Protein AF-A0A3A8ND29-F1 (afdb_monomer)

Nearest PDB structures (foldseek):
  2d42-assembly2_B  TM=4.844E-01  e=5.846E+00  Bacillus thuringiensis

Solvent-accessible surface area (backbone atoms only — not comparable to full-atom values): 4578 Å² total; per-residue (Å²): 129,84,77,83,76,79,82,63,63,37,31,39,34,36,32,35,77,87,57,35,35,38,36,43,36,51,47,80,50,83,90,82,39,73,49,76,48,80,46,79,36,44,83,84,40,93,59,37,65,62,51,47,60,72,58,45,96,72,51,72,65,30,73,44,64,30,62,66,76,66,90,85,79,122

Foldseek 3Di:
DDDDDDFDFQWKWACALQRKIWTWGWDADPPRDIDIDIDIHHPPDPCSVVQDVQQDDADHRGMGGHTDDPPPPD

Mean predicted aligned error: 5.22 Å

pLDDT: mean 89.46, std 12.11, range [50.62, 98.44]

Secondary structure (DSSP, 8-s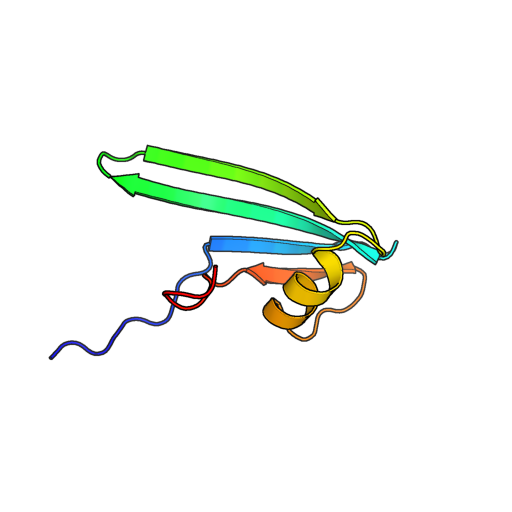tate):
-PPPPPPPP-EEEEE-TTSPEEEEEEEEEGGGEEEEEEEEE-TT-TTHHHHHHHH-S--TT-EEEEPPPPTT--

Structure (mmCIF, N/CA/C/O backbone):
data_AF-A0A3A8ND29-F1
#
_entry.id   AF-A0A3A8ND29-F1
#
loop_
_atom_site.group_PDB
_atom_site.id
_atom_site.type_symbol
_atom_site.label_atom_id
_atom_site.label_alt_id
_atom_site.label_comp_id
_atom_site.label_asym_id
_atom_site.label_entity_id
_atom_site.label_seq_id
_atom_site.pdbx_PDB_ins_code
_atom_site.Cartn_x
_atom_site.Cartn_y
_atom_site.Cartn_z
_atom_site.occupancy
_atom_site.B_iso_or_equiv
_atom_site.auth_seq_id
_atom_site.auth_comp_id
_atom_site.auth_asym_id
_atom_site.auth_atom_id
_atom_site.pdbx_PDB_model_num
ATOM 1 N N . MET A 1 1 ? 19.670 -24.930 -12.753 1.00 50.81 1 MET A N 1
ATOM 2 C CA . MET A 1 1 ? 18.667 -23.865 -12.968 1.00 50.81 1 MET A CA 1
ATOM 3 C C . MET A 1 1 ? 18.879 -22.871 -11.840 1.00 50.81 1 MET A C 1
ATOM 5 O O . MET A 1 1 ? 19.004 -23.358 -10.723 1.00 50.81 1 MET A O 1
ATOM 9 N N . PRO A 1 2 ? 19.044 -21.561 -12.084 1.00 54.19 2 PRO A N 1
ATOM 10 C CA . PRO A 1 2 ? 19.105 -20.610 -10.978 1.00 54.19 2 PRO A CA 1
ATOM 11 C C . PRO A 1 2 ? 17.770 -20.647 -10.222 1.00 54.19 2 PRO A C 1
ATOM 13 O O . PRO A 1 2 ? 16.712 -20.718 -10.851 1.00 54.19 2 PRO A O 1
ATOM 16 N N . GLU A 1 3 ? 17.825 -20.675 -8.893 1.00 59.28 3 GLU A N 1
ATOM 17 C CA . GLU A 1 3 ? 16.639 -20.517 -8.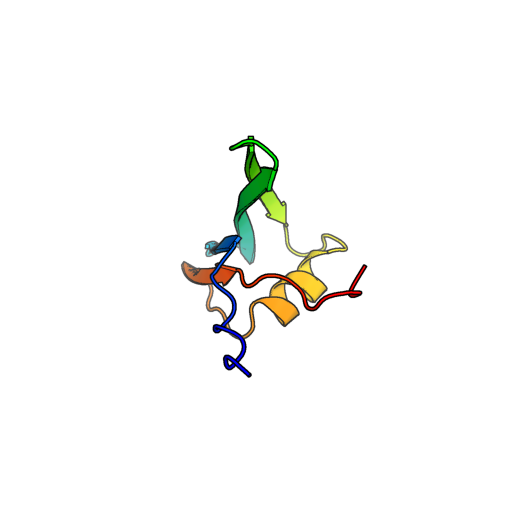048 1.00 59.28 3 GLU A CA 1
ATOM 18 C C . GLU A 1 3 ? 16.015 -19.135 -8.307 1.00 59.28 3 GLU A C 1
ATOM 20 O O . GLU A 1 3 ? 16.755 -18.170 -8.526 1.00 59.28 3 GLU A O 1
ATOM 25 N N . PRO A 1 4 ? 14.675 -19.014 -8.340 1.00 66.69 4 PRO A N 1
ATOM 26 C CA . PRO A 1 4 ? 14.034 -17.719 -8.521 1.00 66.69 4 PRO A CA 1
ATOM 27 C C . PRO A 1 4 ? 14.401 -16.805 -7.348 1.00 66.69 4 PRO A C 1
ATOM 29 O O . PRO A 1 4 ? 14.212 -17.167 -6.186 1.00 66.69 4 PRO A O 1
ATOM 32 N N . GLU A 1 5 ? 14.935 -15.622 -7.651 1.00 64.50 5 GLU A N 1
ATOM 33 C CA . GLU A 1 5 ? 15.227 -14.619 -6.630 1.00 64.50 5 GLU A CA 1
ATOM 34 C C . GLU A 1 5 ? 13.933 -14.218 -5.900 1.00 64.50 5 GLU A C 1
ATOM 36 O O . GLU A 1 5 ? 12.874 -14.110 -6.532 1.00 64.50 5 GLU A O 1
ATOM 41 N N . PRO A 1 6 ? 13.987 -13.985 -4.575 1.00 70.88 6 PRO A N 1
ATOM 42 C CA . PRO A 1 6 ? 12.817 -13.555 -3.829 1.00 70.88 6 PRO A CA 1
ATOM 43 C C . PRO A 1 6 ? 12.282 -12.234 -4.402 1.00 70.88 6 PRO A C 1
ATOM 45 O O . PRO A 1 6 ? 13.066 -11.360 -4.792 1.00 70.88 6 PRO A O 1
ATOM 48 N N . PRO A 1 7 ? 10.950 -12.059 -4.458 1.00 79.25 7 PRO A N 1
ATOM 49 C CA . PRO A 1 7 ? 10.351 -10.870 -5.040 1.00 79.25 7 PRO A CA 1
ATOM 50 C C . PRO A 1 7 ? 10.806 -9.623 -4.281 1.00 79.25 7 PRO A C 1
ATOM 52 O O . PRO A 1 7 ? 10.648 -9.515 -3.064 1.00 79.25 7 PRO A O 1
ATOM 55 N N . ARG A 1 8 ? 11.370 -8.660 -5.014 1.00 87.56 8 ARG A N 1
ATOM 56 C CA . ARG A 1 8 ? 11.748 -7.362 -4.449 1.00 87.56 8 ARG A CA 1
ATOM 57 C C . ARG A 1 8 ? 10.501 -6.495 -4.262 1.00 87.56 8 ARG A C 1
ATOM 59 O O . ARG A 1 8 ? 9.630 -6.523 -5.133 1.00 87.56 8 ARG A O 1
ATOM 66 N N . PRO A 1 9 ? 10.408 -5.706 -3.178 1.00 92.31 9 PRO A N 1
ATOM 67 C CA . PRO A 1 9 ? 9.309 -4.767 -3.007 1.00 92.31 9 PRO A CA 1
ATOM 68 C C . PRO A 1 9 ? 9.206 -3.796 -4.188 1.00 92.31 9 PRO A C 1
ATOM 70 O O . PRO A 1 9 ? 10.203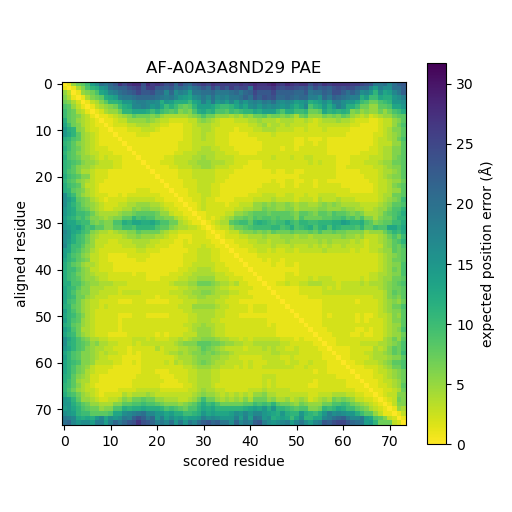 -3.215 -4.613 1.00 92.31 9 PRO A O 1
ATOM 73 N N . VAL A 1 10 ? 7.986 -3.594 -4.679 1.00 93.25 10 VAL A N 1
ATOM 74 C CA . VAL A 1 10 ? 7.628 -2.616 -5.724 1.00 93.25 10 VAL A CA 1
ATOM 75 C C . VAL A 1 10 ? 7.087 -1.315 -5.123 1.00 93.25 10 VAL A C 1
ATOM 77 O O . VAL A 1 10 ? 6.552 -0.460 -5.825 1.00 93.25 10 VAL A O 1
ATO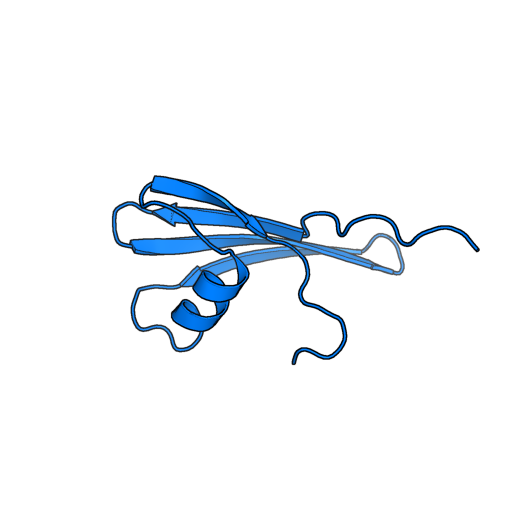M 80 N N . GLY A 1 11 ? 7.184 -1.158 -3.803 1.00 95.56 11 GLY A N 1
ATOM 81 C CA . GLY A 1 11 ? 6.689 0.018 -3.107 1.00 95.56 11 GLY A CA 1
ATOM 82 C C . GLY A 1 11 ? 6.650 -0.134 -1.593 1.00 95.56 11 GLY A C 1
ATOM 83 O O . GLY A 1 11 ? 7.113 -1.125 -1.025 1.00 95.56 11 GLY A O 1
ATOM 84 N N . SER A 1 12 ? 6.050 0.860 -0.946 1.00 97.19 12 SER A N 1
ATOM 85 C CA . SER A 1 12 ? 5.795 0.898 0.494 1.00 97.19 12 SER A CA 1
ATOM 86 C C . SER A 1 12 ? 4.357 1.313 0.779 1.00 97.19 12 SER A C 1
ATOM 88 O O . SER A 1 12 ? 3.855 2.261 0.168 1.00 97.19 12 SER A O 1
ATOM 90 N N . ALA A 1 13 ? 3.735 0.653 1.745 1.00 98.25 13 ALA A N 1
ATOM 91 C CA . ALA A 1 13 ? 2.447 1.019 2.300 1.00 98.25 13 ALA A CA 1
ATOM 92 C C . ALA A 1 13 ? 2.622 1.687 3.668 1.00 98.25 13 ALA A C 1
ATOM 94 O O . ALA A 1 13 ? 3.463 1.268 4.465 1.00 98.25 13 ALA A O 1
ATOM 95 N N . HIS A 1 14 ? 1.792 2.685 3.949 1.00 98.44 14 HIS A N 1
ATOM 96 C CA . HIS A 1 14 ? 1.608 3.283 5.267 1.00 98.44 14 HIS A CA 1
ATOM 97 C C . HIS A 1 14 ? 0.128 3.191 5.624 1.00 98.44 14 HIS A C 1
ATOM 99 O O . HIS A 1 14 ? -0.711 3.803 4.956 1.00 98.44 14 HIS A O 1
ATOM 105 N N . LEU A 1 15 ? -0.203 2.423 6.663 1.00 98.25 15 LEU A N 1
ATOM 106 C CA . LEU A 1 15 ? -1.540 2.462 7.241 1.00 98.25 15 LEU A CA 1
ATOM 107 C C . LEU A 1 15 ? -1.566 3.623 8.225 1.00 98.25 15 LEU A C 1
ATOM 109 O O . LEU A 1 15 ? -1.041 3.516 9.328 1.00 98.25 15 LEU A O 1
ATOM 113 N N . ARG A 1 16 ? -2.154 4.748 7.834 1.00 98.06 16 ARG A N 1
ATOM 114 C CA . ARG A 1 16 ? -2.253 5.929 8.691 1.00 98.06 16 ARG A CA 1
ATOM 115 C C . ARG A 1 16 ? -3.087 5.636 9.947 1.00 98.06 16 ARG A C 1
ATOM 117 O O . ARG A 1 16 ? -3.945 4.752 9.923 1.00 98.06 16 ARG A O 1
ATOM 124 N N . PRO A 1 17 ? -2.914 6.414 11.033 1.00 97.38 17 PRO A N 1
ATOM 125 C CA . PRO A 1 17 ? -3.716 6.259 12.250 1.00 97.38 17 PRO A CA 1
ATOM 126 C C . PRO A 1 17 ? -5.232 6.407 12.039 1.00 97.38 17 PRO A C 1
ATOM 128 O O . PRO A 1 17 ? -6.011 5.845 12.798 1.00 97.38 17 PRO A O 1
ATOM 131 N N . ASP A 1 18 ? -5.651 7.141 11.002 1.00 96.75 18 ASP A N 1
ATOM 132 C CA . ASP A 1 18 ? -7.058 7.312 10.608 1.00 96.75 18 ASP A CA 1
ATOM 133 C C . ASP A 1 18 ? -7.618 6.137 9.778 1.00 96.75 18 ASP A C 1
ATOM 135 O O . ASP A 1 18 ? -8.756 6.188 9.314 1.00 96.75 18 ASP A O 1
ATOM 139 N N . GLY A 1 19 ? -6.824 5.081 9.575 1.00 96.81 19 GLY A N 1
ATOM 140 C CA . GLY A 1 19 ? -7.176 3.920 8.764 1.00 96.81 19 GLY A CA 1
ATOM 141 C C . GLY A 1 19 ? -6.992 4.128 7.260 1.00 96.81 19 GLY A C 1
ATOM 142 O O . GLY A 1 19 ? -7.258 3.212 6.488 1.00 96.81 19 GLY A O 1
ATOM 143 N N . THR A 1 20 ? -6.530 5.288 6.798 1.00 98.19 20 THR A N 1
ATOM 144 C CA . THR A 1 20 ? -6.222 5.499 5.376 1.00 98.19 20 THR A CA 1
ATOM 145 C C . THR A 1 20 ? -4.953 4.748 4.993 1.00 98.19 20 THR A C 1
ATOM 147 O O . THR A 1 20 ? -3.930 4.867 5.661 1.00 98.19 20 THR A O 1
ATOM 150 N N . LEU A 1 21 ? -4.995 4.015 3.886 1.00 98.12 21 LEU A N 1
ATOM 151 C CA . LEU A 1 21 ? -3.836 3.323 3.345 1.00 98.12 21 LEU A CA 1
ATOM 152 C C . LEU A 1 21 ? -3.194 4.164 2.240 1.00 98.12 21 LEU A C 1
ATOM 154 O O . LEU A 1 21 ? -3.821 4.443 1.217 1.00 98.12 21 LEU A O 1
ATOM 158 N N . GLU A 1 22 ? -1.942 4.563 2.442 1.00 98.44 22 GLU A N 1
ATOM 159 C CA . GLU A 1 22 ? -1.135 5.256 1.438 1.00 98.44 22 GLU A CA 1
ATOM 160 C C . GLU A 1 22 ? -0.133 4.281 0.825 1.00 98.44 22 GLU A C 1
ATOM 162 O O . GLU A 1 22 ? 0.705 3.723 1.533 1.00 98.44 22 GLU A O 1
ATOM 167 N N . LEU A 1 23 ? -0.195 4.084 -0.490 1.00 97.88 23 LEU A N 1
ATOM 168 C CA . LEU A 1 23 ? 0.715 3.214 -1.233 1.00 97.88 23 LEU A CA 1
ATOM 169 C C . LEU A 1 23 ? 1.603 4.070 -2.123 1.00 97.88 23 LEU A C 1
ATOM 171 O O . LEU A 1 23 ? 1.111 4.753 -3.021 1.00 97.88 23 LEU A O 1
ATOM 175 N N . ARG A 1 24 ? 2.911 4.003 -1.902 1.00 97.81 24 ARG A N 1
ATOM 176 C CA . ARG A 1 24 ? 3.927 4.596 -2.773 1.00 97.81 24 ARG A CA 1
ATOM 177 C C . ARG A 1 24 ? 4.561 3.484 -3.583 1.00 97.81 24 ARG A C 1
ATOM 179 O O . ARG A 1 24 ? 5.255 2.644 -3.020 1.00 97.81 24 ARG A O 1
ATOM 186 N N . MET A 1 25 ? 4.296 3.476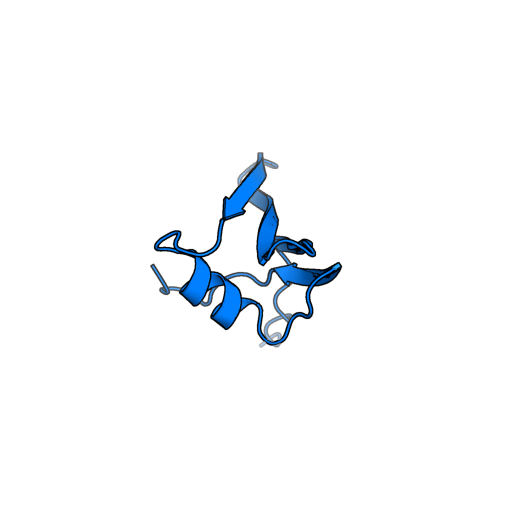 -4.879 1.00 95.88 25 MET A N 1
ATOM 187 C CA . MET A 1 25 ? 4.676 2.407 -5.794 1.00 95.88 25 MET A CA 1
ATOM 188 C C . MET A 1 25 ? 5.720 2.908 -6.782 1.00 95.88 25 MET A C 1
ATOM 190 O O . MET A 1 25 ? 5.638 4.044 -7.252 1.00 95.88 25 MET A O 1
ATOM 194 N N . ARG A 1 26 ? 6.659 2.035 -7.136 1.00 93.50 26 ARG A N 1
ATOM 195 C CA . ARG A 1 26 ? 7.647 2.249 -8.186 1.00 93.50 26 ARG A CA 1
ATOM 196 C C . ARG A 1 26 ? 7.687 1.019 -9.085 1.00 93.50 26 ARG A C 1
ATOM 198 O O . ARG A 1 26 ? 7.820 -0.103 -8.606 1.00 93.50 26 ARG A O 1
ATOM 205 N N . ALA A 1 27 ? 7.587 1.241 -10.387 1.00 88.38 27 ALA A N 1
ATOM 206 C CA . ALA A 1 27 ? 7.677 0.212 -11.409 1.00 88.38 27 ALA A CA 1
ATOM 207 C C . ALA A 1 27 ? 8.819 0.535 -12.373 1.00 88.38 27 ALA A C 1
ATOM 209 O O . ALA A 1 27 ? 9.059 1.696 -12.702 1.00 88.38 27 ALA A O 1
ATOM 210 N N . GLU A 1 28 ? 9.508 -0.499 -12.838 1.00 87.81 28 GLU A N 1
ATOM 211 C CA . GLU A 1 28 ? 10.579 -0.394 -13.826 1.00 87.81 28 GLU A CA 1
ATOM 212 C C . GLU A 1 28 ? 10.138 -1.125 -15.098 1.00 87.81 28 GLU A C 1
ATOM 214 O O . GLU A 1 28 ? 9.607 -2.235 -15.036 1.00 87.81 28 GLU A O 1
ATOM 219 N N . GLY A 1 29 ? 10.316 -0.483 -16.251 1.00 83.00 29 GLY A N 1
ATOM 220 C CA . GLY A 1 29 ? 9.946 -0.996 -17.565 1.00 83.00 29 GLY A CA 1
ATOM 221 C C . GLY A 1 29 ? 11.133 -1.041 -18.535 1.00 83.00 29 GLY A C 1
ATOM 222 O O . GLY A 1 29 ? 12.221 -0.543 -18.228 1.00 83.00 29 GLY A O 1
ATOM 223 N N . PRO A 1 30 ? 10.945 -1.628 -19.731 1.00 86.06 30 PRO A N 1
ATOM 224 C CA . PRO A 1 30 ? 11.984 -1.695 -20.755 1.00 86.06 30 PRO A CA 1
ATOM 225 C C . PRO A 1 30 ? 12.543 -0.312 -21.110 1.00 86.06 30 PRO A C 1
ATOM 227 O O . PRO A 1 30 ? 11.808 0.672 -21.136 1.00 86.06 30 PRO A O 1
ATOM 230 N N . GLY A 1 31 ? 13.840 -0.239 -21.419 1.00 89.12 31 GLY A N 1
ATOM 231 C CA . GLY A 1 31 ? 14.473 1.010 -21.858 1.00 89.12 31 GLY A CA 1
ATOM 232 C C . GLY A 1 31 ? 14.696 2.039 -20.745 1.00 89.12 31 GLY A C 1
ATOM 233 O O . GLY A 1 31 ? 14.650 3.233 -21.019 1.00 89.12 31 GLY A O 1
ATOM 234 N N . ALA A 1 32 ? 14.931 1.584 -19.507 1.00 85.88 32 ALA A N 1
ATOM 235 C CA . ALA A 1 32 ? 15.131 2.434 -18.325 1.00 85.88 32 ALA A CA 1
ATOM 236 C C . ALA A 1 32 ? 13.917 3.315 -17.964 1.00 85.88 32 ALA A C 1
ATOM 238 O O . ALA A 1 32 ? 14.059 4.351 -17.315 1.00 85.88 32 ALA A O 1
ATOM 239 N N . VAL A 1 33 ? 12.712 2.895 -18.361 1.00 90.88 33 VAL A N 1
ATOM 240 C CA . VAL A 1 33 ? 11.472 3.559 -17.954 1.00 90.88 33 VAL A CA 1
ATOM 241 C C . VAL A 1 33 ? 11.229 3.295 -16.472 1.00 90.88 33 VAL A C 1
ATOM 243 O O . VAL A 1 33 ? 11.231 2.147 -16.033 1.00 90.88 33 VAL A O 1
ATOM 246 N N . VAL A 1 34 ? 10.977 4.355 -15.709 1.00 91.31 34 VAL A N 1
ATOM 247 C CA . VAL A 1 34 ? 10.567 4.271 -14.305 1.00 91.31 34 VAL A CA 1
ATOM 248 C C . VAL A 1 34 ? 9.219 4.963 -14.162 1.00 91.31 34 VAL A C 1
ATOM 250 O O . VAL A 1 34 ? 9.069 6.121 -14.547 1.00 91.31 34 VAL A O 1
ATOM 253 N N . GLY A 1 35 ? 8.237 4.244 -13.627 1.00 92.75 35 GLY A N 1
ATOM 254 C CA . GLY A 1 35 ? 6.938 4.782 -13.243 1.00 92.75 35 GLY A CA 1
ATOM 255 C C . GLY A 1 35 ? 6.832 4.885 -11.727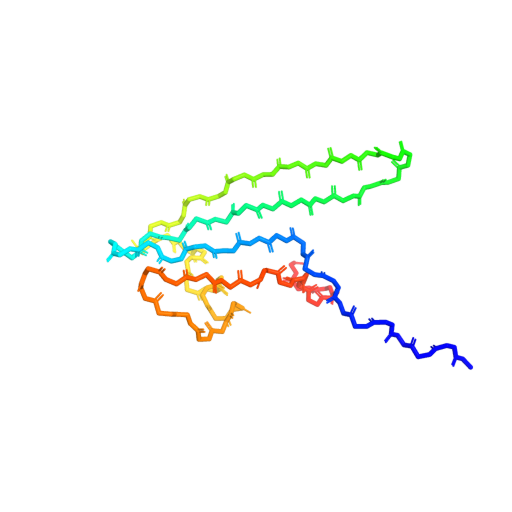 1.00 92.75 35 GLY A C 1
ATOM 256 O O . GLY A 1 35 ? 7.232 3.966 -11.015 1.00 92.75 35 GLY A O 1
ATOM 257 N N . GLU A 1 36 ? 6.262 5.978 -11.235 1.00 95.31 36 GLU A N 1
ATOM 258 C CA . GLU A 1 36 ? 5.941 6.164 -9.820 1.00 95.31 36 GLU A CA 1
ATOM 259 C C . GLU A 1 36 ? 4.445 6.442 -9.672 1.00 95.31 36 GLU A C 1
ATOM 261 O O . GLU A 1 36 ? 3.843 7.120 -10.506 1.00 95.31 36 GLU A O 1
ATOM 266 N N . ALA A 1 37 ? 3.831 5.909 -8.618 1.00 95.06 37 ALA A N 1
ATOM 267 C CA . ALA A 1 37 ? 2.419 6.131 -8.334 1.00 95.06 37 ALA A CA 1
ATOM 268 C C . ALA A 1 37 ? 2.163 6.267 -6.831 1.00 95.06 37 ALA A C 1
ATOM 270 O O . ALA A 1 37 ? 2.761 5.566 -6.015 1.00 95.06 37 ALA A O 1
ATOM 271 N N . LEU A 1 38 ? 1.231 7.155 -6.480 1.00 97.25 38 LEU A N 1
ATOM 272 C CA . LEU A 1 38 ? 0.690 7.295 -5.132 1.00 97.25 38 LEU A CA 1
ATOM 273 C C . LEU A 1 38 ? -0.792 6.921 -5.156 1.00 97.25 38 LEU A C 1
ATOM 275 O O . LEU A 1 38 ? -1.583 7.564 -5.845 1.00 97.25 38 LEU A O 1
ATOM 279 N N . PHE A 1 39 ? -1.172 5.916 -4.374 1.00 96.69 39 PHE A N 1
ATOM 280 C CA . PHE A 1 39 ? -2.570 5.555 -4.161 1.00 96.69 39 PHE A CA 1
ATOM 281 C C . PHE A 1 39 ? -2.971 5.865 -2.728 1.00 96.69 39 PHE A C 1
ATOM 283 O O . PHE A 1 39 ? -2.247 5.539 -1.792 1.00 96.69 39 PHE A O 1
ATOM 290 N N . ILE A 1 40 ? -4.146 6.467 -2.569 1.00 97.81 40 ILE A N 1
ATOM 291 C CA . ILE A 1 40 ? -4.742 6.761 -1.269 1.00 97.81 40 ILE A CA 1
ATOM 292 C C . ILE A 1 40 ? -6.069 6.015 -1.206 1.00 97.81 40 ILE A C 1
ATOM 294 O O . ILE A 1 40 ? -7.008 6.362 -1.924 1.00 97.81 40 ILE A O 1
ATOM 298 N N . LEU A 1 41 ? -6.137 4.979 -0.376 1.00 97.69 41 LEU A N 1
ATOM 299 C CA . LEU A 1 41 ? -7.328 4.156 -0.196 1.00 97.69 41 LEU A CA 1
ATOM 300 C C . LEU A 1 41 ? -7.906 4.435 1.187 1.00 97.69 41 LEU A C 1
ATOM 302 O O . LEU A 1 41 ? -7.271 4.174 2.207 1.00 97.69 41 LEU A O 1
ATOM 306 N N . LYS A 1 42 ? -9.121 4.975 1.228 1.00 97.25 42 LYS A N 1
ATOM 307 C CA . LYS A 1 42 ? -9.858 5.145 2.484 1.00 97.25 42 LYS A CA 1
ATOM 308 C C . LYS A 1 42 ? -10.574 3.843 2.851 1.00 97.25 42 LYS A C 1
ATOM 310 O O . LYS A 1 42 ? -10.912 3.077 1.942 1.00 97.25 42 LYS A O 1
ATOM 315 N N . PRO A 1 43 ? -10.883 3.621 4.140 1.00 95.38 43 PRO A N 1
ATOM 316 C CA . PRO A 1 43 ? -11.821 2.575 4.527 1.00 95.38 43 PRO A CA 1
ATOM 317 C C . PRO A 1 43 ? -13.115 2.689 3.704 1.00 95.38 43 PRO A C 1
ATOM 319 O O . PRO A 1 43 ? -13.699 3.769 3.610 1.00 95.38 43 PRO A O 1
ATOM 322 N N . GLY A 1 44 ? -13.527 1.589 3.070 1.00 94.56 44 GLY A N 1
ATOM 323 C CA . GLY A 1 44 ? -14.692 1.538 2.177 1.00 94.56 44 GLY A CA 1
ATOM 324 C C . GLY A 1 44 ? -14.397 1.697 0.677 1.00 94.56 44 GLY A C 1
ATOM 325 O O . GLY A 1 44 ? -15.303 1.470 -0.121 1.00 94.56 44 GLY A O 1
ATOM 326 N N . ASP A 1 45 ? -13.165 2.029 0.259 1.00 96.75 45 ASP A N 1
ATOM 327 C CA . ASP A 1 45 ? -12.765 1.880 -1.153 1.00 96.75 45 ASP A CA 1
ATOM 328 C C . ASP A 1 45 ? -12.840 0.394 -1.541 1.00 96.75 45 ASP A C 1
ATOM 330 O O . ASP A 1 45 ? -12.401 -0.474 -0.783 1.00 96.75 45 ASP A O 1
ATOM 334 N N . ALA A 1 46 ? -13.377 0.096 -2.727 1.00 96.00 46 ALA A N 1
ATOM 335 C CA . ALA A 1 46 ? -13.572 -1.274 -3.204 1.00 96.00 46 ALA A CA 1
ATOM 336 C C . ALA A 1 46 ? -12.274 -2.105 -3.228 1.00 96.00 46 ALA A C 1
ATOM 338 O O . ALA A 1 46 ? -12.322 -3.326 -3.111 1.00 96.00 46 ALA A O 1
ATOM 339 N N . ARG A 1 47 ? -11.112 -1.453 -3.348 1.00 93.81 47 ARG A N 1
ATOM 340 C CA . ARG A 1 47 ? -9.787 -2.094 -3.376 1.00 93.81 47 ARG A CA 1
ATOM 341 C C . ARG A 1 47 ? -9.148 -2.215 -1.995 1.00 93.81 47 ARG A C 1
ATOM 343 O O . ARG A 1 47 ? -8.130 -2.883 -1.856 1.00 93.81 47 ARG A O 1
ATOM 350 N N . TYR A 1 48 ? -9.686 -1.538 -0.981 1.00 95.50 48 TYR A N 1
ATOM 351 C CA . TYR A 1 48 ? -9.034 -1.410 0.323 1.00 95.50 48 TYR A CA 1
ATOM 352 C C . TYR A 1 48 ? -8.795 -2.776 0.971 1.00 95.50 48 TYR A C 1
ATOM 354 O O . TYR A 1 48 ? -7.678 -3.078 1.381 1.00 95.50 48 TYR A O 1
ATOM 362 N N . ALA A 1 49 ? -9.836 -3.613 1.023 1.00 93.81 49 ALA A N 1
ATOM 363 C CA . ALA A 1 49 ? -9.771 -4.917 1.675 1.00 93.81 49 ALA A CA 1
ATOM 364 C C . ALA A 1 49 ? -8.777 -5.862 0.983 1.00 93.81 49 ALA A C 1
ATOM 366 O O . ALA A 1 49 ? -7.940 -6.454 1.657 1.00 93.81 49 ALA A O 1
ATOM 367 N N . SER A 1 50 ? -8.814 -5.943 -0.352 1.00 92.94 50 SER A N 1
ATOM 368 C CA . SER A 1 50 ? -7.903 -6.803 -1.117 1.00 92.94 50 SER A CA 1
ATOM 369 C C . SER A 1 50 ? -6.448 -6.352 -1.008 1.00 92.94 50 SER A C 1
ATOM 371 O O . SER A 1 50 ? -5.544 -7.178 -0.945 1.00 92.94 50 SER A O 1
ATOM 373 N N . VAL A 1 51 ? -6.197 -5.039 -0.960 1.00 93.69 51 VAL A N 1
ATOM 374 C CA . VAL A 1 51 ? -4.838 -4.529 -0.748 1.00 93.69 51 VAL A CA 1
ATOM 375 C C . VAL A 1 51 ? -4.370 -4.817 0.675 1.00 93.69 51 VAL A C 1
ATOM 377 O O . VAL A 1 51 ? -3.235 -5.245 0.849 1.00 93.69 51 VAL A O 1
ATOM 380 N N . LEU A 1 52 ? -5.212 -4.610 1.690 1.00 93.88 52 LEU A N 1
ATOM 381 C CA . LEU A 1 52 ? -4.838 -4.895 3.075 1.00 93.88 52 LEU A CA 1
ATOM 382 C C . LEU A 1 52 ? -4.523 -6.385 3.278 1.00 93.88 52 LEU A C 1
ATOM 384 O O . LEU A 1 52 ? -3.545 -6.713 3.941 1.00 93.88 52 LEU A O 1
ATOM 388 N N . GLU A 1 53 ? -5.304 -7.274 2.661 1.00 93.62 53 GLU A N 1
ATOM 389 C CA . GLU A 1 53 ? -5.037 -8.715 2.650 1.00 93.62 53 GLU A CA 1
ATOM 390 C C . GLU A 1 53 ? -3.676 -9.033 2.017 1.00 93.62 53 GLU A C 1
ATOM 392 O O . GLU A 1 53 ? -2.878 -9.759 2.608 1.00 93.62 53 GLU A O 1
ATOM 397 N N . HIS A 1 54 ? -3.371 -8.430 0.863 1.00 92.88 54 HIS A N 1
ATOM 398 C CA . HIS A 1 54 ? -2.087 -8.608 0.176 1.00 92.88 54 HIS A CA 1
ATOM 399 C C . HIS A 1 54 ? -0.886 -8.106 0.989 1.00 92.88 54 HIS A C 1
ATOM 401 O O . HIS A 1 54 ? 0.175 -8.726 0.979 1.00 92.88 54 HIS A O 1
ATOM 407 N N . LEU A 1 55 ? -1.035 -6.988 1.706 1.00 94.31 55 LEU A N 1
ATOM 408 C CA . LEU A 1 55 ? 0.020 -6.457 2.579 1.00 94.31 55 LEU A CA 1
ATOM 409 C C . LEU A 1 55 ? 0.270 -7.336 3.808 1.00 94.31 55 LEU A C 1
ATOM 411 O O . LEU A 1 55 ? 1.354 -7.278 4.392 1.00 94.31 55 LEU A O 1
ATOM 415 N N . GLY A 1 56 ? -0.723 -8.130 4.208 1.00 93.38 56 GLY A N 1
ATOM 416 C CA . GLY A 1 56 ? -0.691 -8.884 5.449 1.00 93.38 56 GLY A CA 1
ATOM 417 C C . GLY A 1 56 ? -0.834 -7.984 6.687 1.00 93.38 56 GLY A C 1
ATOM 418 O O . GLY A 1 56 ? -1.366 -6.873 6.613 1.00 93.38 56 GLY A O 1
ATOM 419 N N . PRO A 1 57 ? -0.409 -8.462 7.870 1.00 93.44 57 PRO A N 1
ATOM 420 C CA . PRO A 1 57 ? -0.636 -7.754 9.124 1.00 93.44 57 PRO A CA 1
ATOM 421 C C . PRO A 1 57 ? 0.133 -6.427 9.178 1.00 93.44 57 PRO A C 1
ATOM 423 O O . PRO A 1 57 ? 1.362 -6.399 9.193 1.00 93.44 57 PRO A O 1
ATOM 426 N N . ILE A 1 58 ? -0.611 -5.326 9.279 1.00 96.06 58 ILE A N 1
ATOM 427 C CA . ILE A 1 58 ? -0.093 -3.967 9.452 1.00 96.06 58 ILE A CA 1
ATOM 428 C C . ILE A 1 58 ? -0.918 -3.240 10.519 1.00 96.06 58 ILE A C 1
ATOM 430 O O . ILE A 1 58 ? -2.149 -3.238 10.486 1.00 96.06 58 ILE A O 1
ATOM 434 N N . SER A 1 59 ? -0.239 -2.634 11.490 1.00 95.06 59 SER A N 1
ATOM 435 C CA . SER A 1 59 ? -0.888 -1.850 12.546 1.00 95.06 59 SER A CA 1
ATOM 436 C C . SER A 1 59 ? -1.153 -0.413 12.085 1.00 95.06 59 SER A C 1
ATOM 438 O O . SER A 1 59 ? -0.377 0.114 11.285 1.00 95.06 59 SER A O 1
ATOM 440 N N . PRO A 1 60 ? -2.182 0.274 12.613 1.00 96.19 60 PRO A N 1
ATOM 441 C CA . PRO A 1 60 ? -2.348 1.712 12.410 1.00 96.19 60 PRO A CA 1
ATOM 442 C C . PRO A 1 60 ? -1.102 2.503 12.841 1.00 96.19 60 PRO A C 1
ATOM 444 O O . PRO A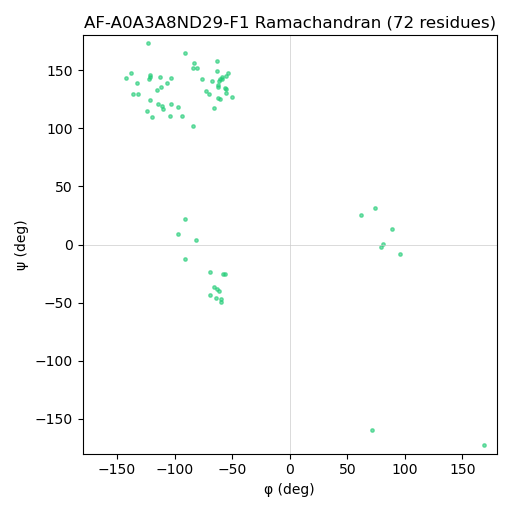 1 60 ? -0.542 2.265 13.909 1.00 96.19 60 PRO A O 1
ATOM 447 N N . GLY A 1 61 ? -0.664 3.434 11.997 1.00 97.3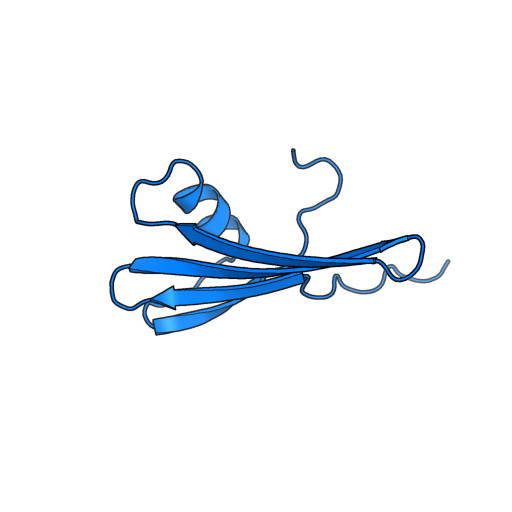1 61 GLY A N 1
ATOM 448 C CA . GLY A 1 61 ? 0.620 4.143 12.083 1.00 97.31 61 GLY A CA 1
ATOM 449 C C . GLY A 1 61 ? 1.833 3.349 11.569 1.00 97.31 61 GLY A C 1
ATOM 450 O O . GLY A 1 61 ? 2.949 3.864 11.590 1.00 97.31 61 GLY A O 1
ATOM 451 N N . GLY A 1 62 ? 1.639 2.099 11.144 1.00 97.56 62 GLY A N 1
ATOM 452 C CA . GLY A 1 62 ? 2.692 1.189 10.704 1.00 97.56 62 GLY A CA 1
ATOM 453 C C . GLY A 1 62 ? 2.976 1.250 9.205 1.00 97.56 62 GLY A C 1
ATOM 454 O O . GLY A 1 62 ? 2.178 1.748 8.409 1.00 97.56 62 GLY A O 1
ATOM 455 N N . TYR A 1 63 ? 4.122 0.685 8.825 1.00 97.62 63 TYR A N 1
ATOM 456 C CA . TYR A 1 63 ? 4.579 0.581 7.442 1.00 97.62 63 TYR A CA 1
ATOM 457 C C . TYR A 1 63 ? 4.798 -0.880 7.058 1.00 97.62 63 TYR A C 1
ATOM 459 O O . TYR A 1 63 ? 5.257 -1.672 7.881 1.00 97.62 63 TYR A O 1
ATOM 467 N N . ALA A 1 64 ? 4.528 -1.215 5.798 1.00 96.69 64 ALA A N 1
ATOM 468 C CA . ALA A 1 64 ? 4.823 -2.525 5.225 1.00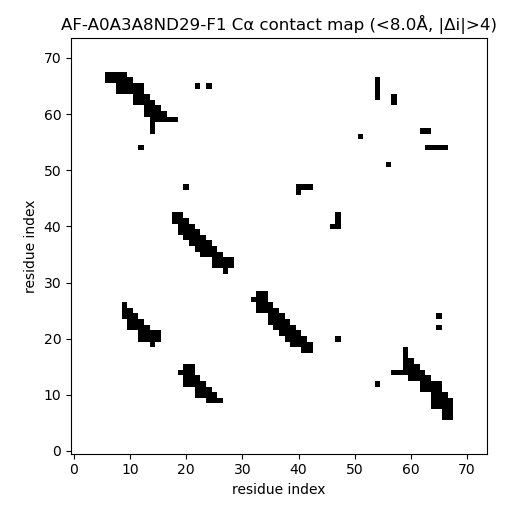 96.69 64 ALA A CA 1
ATOM 469 C C . ALA A 1 64 ? 5.404 -2.387 3.806 1.00 96.69 64 ALA A C 1
ATOM 471 O O . ALA A 1 64 ? 5.041 -1.454 3.081 1.00 96.69 64 ALA A O 1
ATOM 472 N N . PRO A 1 65 ? 6.300 -3.292 3.375 1.00 95.94 65 PRO A N 1
ATOM 473 C CA . PRO A 1 65 ? 6.709 -3.362 1.978 1.00 95.94 65 PRO A CA 1
ATOM 474 C C . PRO A 1 65 ? 5.538 -3.834 1.107 1.00 95.94 65 PRO A C 1
ATOM 476 O O . PRO A 1 65 ? 4.805 -4.743 1.487 1.00 95.94 65 PRO A O 1
ATOM 479 N N . VAL A 1 66 ? 5.389 -3.260 -0.087 1.00 95.25 66 VAL A N 1
ATOM 480 C CA . VAL A 1 66 ? 4.441 -3.774 -1.085 1.00 95.25 66 VAL A CA 1
ATOM 481 C C . VAL A 1 66 ? 5.187 -4.728 -1.999 1.00 95.25 66 VAL A C 1
ATOM 483 O O . VAL A 1 66 ? 6.044 -4.308 -2.776 1.00 95.25 66 VAL A O 1
ATOM 486 N N . LEU A 1 67 ? 4.879 -6.017 -1.902 1.00 93.12 67 LEU A N 1
ATOM 487 C CA . LEU A 1 67 ? 5.415 -7.018 -2.819 1.00 93.12 67 LEU A CA 1
ATOM 488 C C . LEU A 1 67 ? 4.628 -7.012 -4.138 1.00 93.12 67 LEU A C 1
ATOM 490 O O . LEU A 1 67 ? 3.446 -6.653 -4.141 1.00 93.12 67 LEU A O 1
ATOM 494 N N . PRO A 1 68 ? 5.256 -7.389 -5.265 1.00 88.38 68 PRO A N 1
ATOM 495 C CA . PRO A 1 68 ? 4.537 -7.580 -6.515 1.00 88.38 68 PRO A CA 1
ATOM 496 C C . PRO A 1 68 ? 3.459 -8.652 -6.337 1.00 88.38 68 PRO A C 1
ATOM 498 O O . PRO A 1 68 ? 3.656 -9.635 -5.619 1.00 88.38 68 PRO A O 1
ATOM 501 N N . PHE A 1 69 ? 2.320 -8.464 -7.001 1.00 80.19 69 PHE A N 1
ATOM 502 C CA . PHE A 1 69 ? 1.313 -9.515 -7.079 1.00 80.19 69 PHE A CA 1
ATOM 503 C C . PHE A 1 69 ? 1.879 -10.727 -7.830 1.00 80.19 69 PHE A C 1
ATOM 505 O O . PHE A 1 69 ? 2.714 -10.555 -8.729 1.00 80.19 69 PHE A O 1
ATOM 512 N N . PRO A 1 70 ? 1.428 -11.947 -7.496 1.00 77.75 70 PRO A N 1
ATOM 513 C CA . PRO A 1 70 ? 1.767 -13.123 -8.274 1.00 77.75 70 PRO A CA 1
ATOM 514 C C . PRO A 1 70 ? 1.415 -12.922 -9.761 1.00 77.75 70 PRO A C 1
ATOM 516 O O . PRO A 1 70 ? 0.449 -12.224 -10.090 1.00 77.75 70 PRO A O 1
ATOM 519 N N . PRO A 1 71 ? 2.178 -13.524 -10.689 1.00 72.31 71 PRO A N 1
ATOM 520 C CA . PRO A 1 71 ? 1.832 -13.493 -12.105 1.00 72.31 71 PRO A CA 1
ATOM 521 C C . PRO A 1 71 ? 0.412 -14.038 -12.341 1.00 72.31 71 PRO A C 1
ATOM 523 O O . PRO A 1 71 ? 0.085 -15.123 -11.867 1.00 72.31 71 PRO A O 1
ATOM 526 N N . GLY A 1 72 ? -0.417 -13.305 -13.096 1.00 65.94 72 GLY A N 1
ATOM 527 C CA . GLY A 1 72 ? -1.783 -13.722 -13.459 1.00 65.94 72 GLY A CA 1
ATOM 528 C C . GLY A 1 72 ? -2.898 -13.329 -12.477 1.00 65.94 72 GLY A C 1
ATOM 529 O O . GLY A 1 72 ? -4.000 -13.854 -12.588 1.00 65.94 72 GLY A O 1
ATOM 530 N N . THR A 1 73 ? -2.640 -12.430 -11.521 1.00 62.75 73 THR A N 1
ATOM 531 C CA . THR A 1 73 ? -3.610 -12.017 -10.480 1.00 62.75 73 THR A CA 1
ATOM 532 C C . THR A 1 73 ? -4.492 -10.801 -10.850 1.00 62.75 73 THR A C 1
ATOM 534 O O . THR A 1 73 ? -5.045 -10.165 -9.962 1.00 62.75 73 THR A O 1
ATOM 537 N N . LEU A 1 74 ? -4.690 -10.461 -12.129 1.00 50.62 74 LEU A N 1
ATOM 538 C CA . LEU A 1 74 ? -5.611 -9.384 -12.552 1.00 50.62 74 LEU A CA 1
ATOM 539 C C . LEU A 1 74 ? -6.418 -9.773 -13.791 1.00 50.62 74 LEU A C 1
ATOM 541 O O . LEU A 1 74 ? -5.821 -10.408 -14.688 1.00 50.62 74 LEU A O 1
#

Sequence (74 aa):
MPEPEPPRPVGSAHLRPDGTLELRMRAEGPGAVVGEALFILKPGDARYASVLEHLGPISPGGYAPVLPFPPGTL

Organism: NCBI:txid2316726

Radius of gyration: 13.79 Å; Cα contacts (8 Å, |Δi|>4): 114; chains: 1; bounding box: 34×31×34 Å